Protein AF-A0A1C6SS41-F1 (afdb_monomer_lite)

Radius of gyration: 21.95 Å; chains: 1; bounding box: 56×43×59 Å

Structure (mmCIF, N/CA/C/O backbone):
data_AF-A0A1C6SS41-F1
#
_entry.id   AF-A0A1C6SS41-F1
#
loop_
_atom_site.group_PDB
_atom_site.id
_atom_site.type_symbol
_atom_site.label_atom_id
_atom_site.label_alt_id
_atom_site.label_comp_id
_atom_site.label_asym_id
_atom_site.label_entity_id
_atom_site.label_seq_id
_atom_site.pdbx_PDB_ins_code
_atom_site.Cartn_x
_atom_site.Cartn_y
_atom_site.Cartn_z
_atom_site.occupancy
_atom_site.B_iso_or_equiv
_atom_site.auth_seq_id
_atom_site.auth_comp_id
_atom_site.auth_asym_id
_atom_site.auth_atom_id
_atom_site.pdbx_PDB_model_num
ATOM 1 N N . MET A 1 1 ? -9.148 1.013 27.564 1.00 38.19 1 MET A N 1
ATOM 2 C CA . MET A 1 1 ? -10.259 1.929 27.228 1.00 38.19 1 MET A CA 1
ATOM 3 C C . MET A 1 1 ? -10.227 2.166 25.728 1.00 38.19 1 MET A C 1
ATOM 5 O O . MET A 1 1 ? -9.377 2.914 25.273 1.00 38.19 1 MET A O 1
ATOM 9 N N . THR A 1 2 ? -11.075 1.497 24.953 1.00 53.28 2 THR A N 1
ATOM 10 C CA . THR A 1 2 ? -11.231 1.748 23.512 1.00 53.28 2 THR A CA 1
ATOM 11 C C . THR A 1 2 ? -12.520 2.533 23.312 1.00 53.28 2 THR A C 1
ATOM 13 O O . THR A 1 2 ? -13.600 1.966 23.178 1.00 53.28 2 THR A O 1
ATOM 16 N N . GLY A 1 3 ? -12.417 3.861 23.396 1.00 60.44 3 GLY A N 1
ATOM 17 C CA . GLY A 1 3 ? -13.489 4.736 22.924 1.00 60.44 3 GLY A CA 1
ATOM 18 C C . GLY A 1 3 ? -13.643 4.612 21.402 1.00 60.44 3 GLY A C 1
ATOM 19 O O . GLY A 1 3 ? -12.709 4.153 20.739 1.00 60.44 3 GLY A O 1
ATOM 20 N N . PRO A 1 4 ? -14.802 4.989 20.836 1.00 74.06 4 PRO A N 1
ATOM 21 C CA . PRO A 1 4 ? -14.999 4.969 19.391 1.00 74.06 4 PRO A CA 1
ATOM 22 C C . PRO A 1 4 ? -13.943 5.835 18.693 1.00 74.06 4 PRO A C 1
ATOM 24 O O . PRO A 1 4 ? -13.634 6.939 19.147 1.00 74.06 4 PRO A O 1
ATOM 27 N N . ILE A 1 5 ? -13.382 5.314 17.599 1.00 73.94 5 ILE A N 1
ATOM 28 C CA . ILE A 1 5 ? -12.382 6.017 16.791 1.00 73.94 5 ILE A CA 1
ATOM 29 C C . ILE A 1 5 ? -13.019 7.309 16.256 1.00 73.94 5 ILE A C 1
ATOM 31 O O . ILE A 1 5 ? -14.119 7.255 15.700 1.00 73.94 5 ILE A O 1
ATOM 35 N N . PRO A 1 6 ? -12.361 8.471 16.401 1.00 85.06 6 PRO A N 1
ATOM 36 C CA . PRO A 1 6 ? -12.854 9.713 15.826 1.00 85.06 6 PRO A CA 1
ATOM 37 C C . PRO A 1 6 ? -13.078 9.591 14.306 1.00 85.06 6 PRO A C 1
ATOM 39 O O . PRO A 1 6 ? -12.227 9.040 13.604 1.00 85.06 6 PRO A O 1
ATOM 42 N N . PRO A 1 7 ? -14.171 10.150 13.756 1.00 81.56 7 PRO A N 1
ATOM 43 C CA . PRO A 1 7 ? -14.565 9.926 12.361 1.00 81.56 7 PRO A CA 1
ATOM 44 C C . PRO A 1 7 ? -13.530 10.415 11.339 1.00 81.56 7 PRO A C 1
ATOM 46 O O . PRO A 1 7 ? -13.371 9.809 10.285 1.00 81.56 7 PRO A O 1
ATOM 49 N N . HIS A 1 8 ? -12.776 11.471 11.658 1.00 72.12 8 HIS A N 1
ATOM 50 C CA . HIS A 1 8 ? -11.703 11.967 10.792 1.00 72.12 8 HIS A CA 1
ATOM 51 C C . HIS A 1 8 ? -10.514 10.995 10.705 1.00 72.12 8 HIS A C 1
ATOM 53 O O . HIS A 1 8 ? -9.885 10.898 9.657 1.00 72.12 8 HIS A O 1
ATOM 59 N N . ILE A 1 9 ? -10.229 10.248 11.778 1.00 74.56 9 ILE A N 1
ATOM 60 C CA . ILE A 1 9 ? -9.166 9.232 11.798 1.00 74.56 9 ILE A CA 1
ATOM 61 C C . ILE A 1 9 ? -9.595 8.012 10.982 1.00 74.56 9 ILE A C 1
ATOM 63 O O . ILE A 1 9 ? -8.795 7.472 10.220 1.00 74.56 9 ILE A O 1
ATOM 67 N N . ALA A 1 10 ? -10.863 7.609 11.104 1.00 77.75 10 ALA A N 1
ATOM 68 C CA . ALA A 1 10 ? -11.428 6.531 10.298 1.00 77.75 10 ALA A CA 1
ATOM 69 C C . ALA A 1 10 ? -11.370 6.867 8.798 1.00 77.75 10 ALA A C 1
ATOM 71 O O . ALA A 1 10 ? -10.822 6.090 8.026 1.00 77.75 10 ALA A O 1
ATOM 72 N N . ALA A 1 11 ? -11.816 8.065 8.407 1.00 80.56 11 ALA A N 1
ATOM 73 C CA . ALA A 1 11 ? -11.770 8.512 7.015 1.00 80.56 11 ALA A CA 1
ATOM 74 C C . ALA A 1 11 ? -10.338 8.585 6.453 1.00 80.56 11 ALA A C 1
ATOM 76 O O . ALA A 1 11 ? -10.104 8.175 5.319 1.00 80.56 11 ALA A O 1
ATOM 77 N N . ALA A 1 12 ? -9.372 9.068 7.243 1.00 79.50 12 ALA A N 1
ATOM 78 C CA . ALA A 1 12 ? -7.966 9.078 6.838 1.00 79.50 12 ALA A CA 1
ATOM 79 C C . ALA A 1 12 ? -7.426 7.651 6.641 1.00 79.50 12 ALA A C 1
ATOM 81 O O . ALA A 1 12 ? -6.798 7.357 5.631 1.00 79.50 12 ALA A O 1
ATOM 82 N N . THR A 1 13 ? -7.748 6.738 7.560 1.00 81.44 13 THR A N 1
ATOM 83 C CA . THR A 1 13 ? -7.329 5.331 7.466 1.00 81.44 13 THR A CA 1
ATOM 84 C C . THR A 1 13 ? -7.947 4.632 6.250 1.00 81.44 13 THR A C 1
ATOM 86 O O . THR A 1 13 ? -7.275 3.845 5.584 1.00 81.44 13 THR A O 1
ATOM 89 N N . ASP A 1 14 ? -9.210 4.922 5.932 1.00 87.19 14 ASP A N 1
ATOM 90 C CA . ASP A 1 14 ? -9.882 4.384 4.745 1.00 87.19 14 ASP A CA 1
ATOM 91 C C . ASP A 1 14 ? -9.234 4.88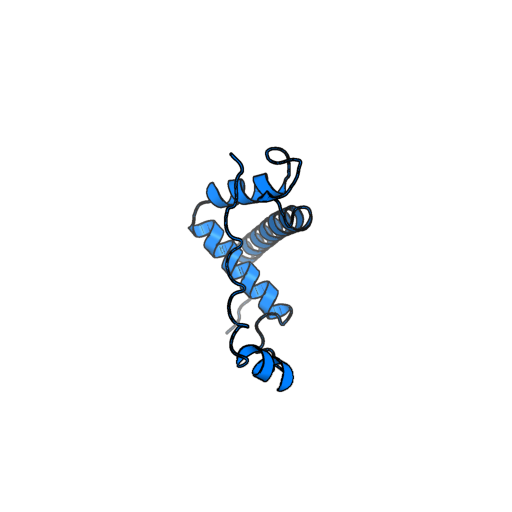6 3.448 1.00 87.19 14 ASP A C 1
ATOM 93 O O . ASP A 1 14 ? -9.039 4.104 2.514 1.00 87.19 14 ASP A O 1
ATOM 97 N N . GLN A 1 15 ? -8.837 6.160 3.405 1.00 87.00 15 GLN A N 1
ATOM 98 C CA . GLN A 1 15 ? -8.099 6.725 2.277 1.00 87.00 15 GLN A CA 1
ATOM 99 C C . GLN A 1 15 ? -6.734 6.044 2.099 1.00 87.00 15 GLN A C 1
ATOM 101 O O . GLN A 1 15 ? -6.370 5.674 0.983 1.00 87.00 15 GLN A O 1
ATOM 106 N N . ASP A 1 16 ? -6.009 5.814 3.195 1.00 87.44 16 ASP A N 1
ATOM 107 C CA . ASP A 1 16 ? -4.712 5.129 3.184 1.00 87.44 16 ASP A CA 1
ATOM 108 C C . ASP A 1 16 ? -4.847 3.680 2.694 1.00 87.44 16 ASP A C 1
ATOM 110 O O . ASP A 1 16 ? -4.040 3.206 1.891 1.00 87.44 16 ASP A O 1
ATOM 114 N N . ARG A 1 17 ? -5.913 2.980 3.110 1.00 87.50 17 ARG A N 1
ATOM 115 C CA . ARG A 1 17 ? -6.240 1.631 2.619 1.00 87.50 17 ARG A CA 1
ATOM 116 C C . ARG A 1 17 ? -6.559 1.627 1.130 1.00 87.50 17 ARG A C 1
ATOM 118 O O . ARG A 1 17 ? -6.143 0.703 0.430 1.00 87.50 17 ARG A O 1
ATOM 125 N N . ALA A 1 18 ? -7.301 2.615 0.637 1.00 87.62 18 ALA A N 1
ATOM 126 C CA . ALA A 1 18 ? -7.627 2.721 -0.781 1.00 87.62 18 ALA A CA 1
ATOM 127 C C . ALA A 1 18 ? -6.368 2.940 -1.637 1.00 87.62 18 ALA A C 1
ATOM 129 O O . ALA A 1 18 ? -6.182 2.243 -2.636 1.00 87.62 18 ALA A O 1
ATOM 130 N N . GLU A 1 19 ? -5.479 3.839 -1.210 1.00 88.31 19 GLU A N 1
ATOM 131 C CA . GLU A 1 19 ? -4.202 4.102 -1.883 1.00 88.31 19 GLU A CA 1
ATOM 132 C C . GLU A 1 19 ? -3.301 2.860 -1.891 1.00 88.31 19 GLU A C 1
ATOM 134 O O . GLU A 1 19 ? -2.811 2.454 -2.948 1.00 88.31 19 GLU A O 1
ATOM 139 N N . LEU A 1 20 ? -3.156 2.185 -0.744 1.00 87.00 20 LEU A N 1
ATOM 140 C CA . LEU A 1 20 ? -2.386 0.945 -0.651 1.00 87.00 20 LEU A CA 1
ATOM 141 C C . LEU A 1 20 ? -2.928 -0.135 -1.599 1.00 87.00 20 LEU A C 1
ATOM 143 O O . LEU A 1 20 ? -2.151 -0.787 -2.297 1.00 87.00 20 LEU A O 1
ATOM 147 N N . ARG A 1 21 ? -4.254 -0.317 -1.668 1.00 86.31 21 ARG A N 1
ATOM 148 C CA . ARG A 1 21 ? -4.876 -1.282 -2.593 1.00 86.31 21 ARG A CA 1
ATOM 149 C C . ARG A 1 21 ? -4.571 -0.957 -4.047 1.00 86.31 21 ARG A C 1
ATOM 151 O O . ARG A 1 21 ? -4.280 -1.871 -4.812 1.00 86.31 21 ARG A O 1
ATOM 158 N N . GLN A 1 22 ? -4.617 0.316 -4.427 1.00 84.88 22 GLN A N 1
ATOM 159 C CA . GLN A 1 22 ? -4.308 0.733 -5.791 1.00 84.88 22 GLN A CA 1
ATOM 160 C C . GLN A 1 22 ? -2.848 0.431 -6.156 1.00 84.88 22 GLN A C 1
ATOM 162 O O . GLN A 1 22 ? -2.588 -0.092 -7.242 1.00 84.88 22 GLN A O 1
ATOM 167 N N . LEU A 1 23 ? -1.905 0.711 -5.251 1.00 84.06 23 LEU A N 1
ATOM 168 C CA . LEU A 1 23 ? -0.488 0.394 -5.447 1.00 84.06 23 LEU A CA 1
ATOM 169 C C . LEU A 1 23 ? -0.258 -1.118 -5.562 1.00 84.06 23 LEU A C 1
ATOM 171 O O . LEU A 1 23 ? 0.429 -1.562 -6.479 1.00 84.06 23 LEU A O 1
ATOM 175 N N . VAL A 1 24 ? -0.873 -1.914 -4.681 1.00 83.50 24 VAL A N 1
ATOM 176 C CA . VAL A 1 24 ? -0.758 -3.381 -4.696 1.00 83.50 24 VAL A CA 1
ATOM 177 C C . VAL A 1 24 ? -1.353 -3.982 -5.965 1.00 83.50 24 VAL A C 1
ATOM 179 O O . VAL A 1 24 ? -0.717 -4.839 -6.572 1.00 83.50 24 VAL A O 1
ATOM 182 N N . GLU A 1 25 ? -2.533 -3.539 -6.402 1.00 80.56 25 GLU A N 1
ATOM 183 C CA . GLU A 1 25 ? -3.150 -4.039 -7.638 1.00 80.56 25 GLU A CA 1
ATOM 184 C C . GLU A 1 25 ? -2.286 -3.688 -8.857 1.00 80.56 25 GLU A C 1
ATOM 186 O O . GLU A 1 25 ? -2.011 -4.539 -9.704 1.00 80.56 25 GLU A O 1
ATOM 191 N N . SER A 1 26 ? -1.756 -2.461 -8.889 1.00 75.38 26 SER A N 1
ATOM 192 C CA . SER A 1 26 ? -0.826 -2.020 -9.934 1.00 75.38 26 SER A CA 1
ATOM 193 C C . SER A 1 26 ? 0.457 -2.862 -9.941 1.00 75.38 26 SER A C 1
ATOM 195 O O . SER A 1 26 ? 0.920 -3.269 -11.003 1.00 75.38 26 SER A O 1
ATOM 197 N N . ALA A 1 27 ? 1.012 -3.195 -8.773 1.00 74.38 27 ALA A N 1
ATOM 198 C CA . ALA A 1 27 ? 2.189 -4.056 -8.660 1.00 74.38 27 ALA A CA 1
ATOM 199 C C . ALA A 1 27 ? 1.891 -5.520 -9.037 1.00 74.38 27 ALA A C 1
ATOM 201 O O . ALA A 1 27 ? 2.706 -6.177 -9.687 1.00 74.38 27 ALA A O 1
ATOM 202 N N . ARG A 1 28 ? 0.711 -6.042 -8.673 1.00 72.19 28 ARG A N 1
ATOM 203 C CA . ARG A 1 28 ? 0.295 -7.427 -8.944 1.00 72.19 28 ARG A CA 1
ATOM 204 C C . ARG A 1 28 ? 0.225 -7.724 -10.436 1.00 72.19 28 ARG A C 1
ATOM 206 O O . ARG A 1 28 ? 0.613 -8.812 -10.851 1.00 72.19 28 ARG A O 1
ATOM 213 N N . HIS A 1 29 ? -0.228 -6.771 -11.242 1.00 66.31 29 HIS A N 1
ATOM 214 C CA . HIS A 1 29 ? -0.260 -6.925 -12.695 1.00 66.31 29 HIS A CA 1
ATOM 215 C C . HIS A 1 29 ? 1.131 -6.899 -13.351 1.00 66.31 29 HIS A C 1
ATOM 217 O O .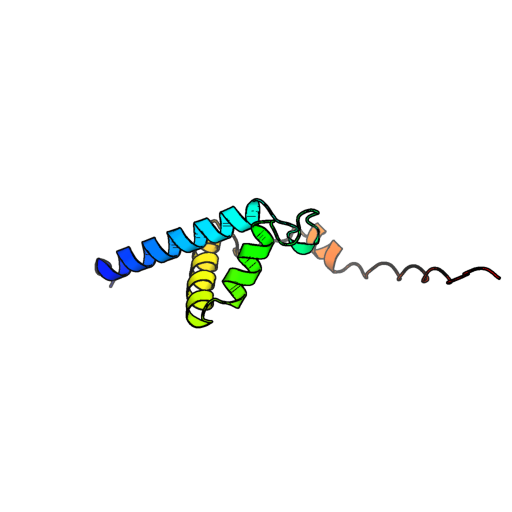 HIS A 1 29 ? 1.246 -7.216 -14.535 1.00 66.31 29 HIS A O 1
ATOM 223 N N . HIS A 1 30 ? 2.189 -6.565 -12.602 1.00 63.56 30 HIS A N 1
ATOM 224 C CA . HIS A 1 30 ? 3.519 -6.283 -13.142 1.00 63.56 30 HIS A CA 1
ATOM 225 C C . HIS A 1 30 ? 4.651 -6.757 -12.219 1.00 63.56 30 HIS A C 1
ATOM 227 O O . HIS A 1 30 ? 5.629 -6.039 -12.015 1.00 63.56 30 HIS A O 1
ATOM 233 N N . THR A 1 31 ? 4.531 -7.978 -11.682 1.00 54.53 31 THR A N 1
ATOM 234 C CA . THR A 1 31 ? 5.443 -8.569 -10.677 1.00 54.53 31 THR A CA 1
ATOM 235 C C . THR A 1 31 ? 6.919 -8.595 -11.106 1.00 54.53 31 THR A C 1
ATOM 237 O O . THR A 1 31 ? 7.794 -8.685 -10.255 1.00 54.53 31 THR A O 1
ATOM 240 N N . ASP A 1 32 ? 7.194 -8.432 -12.404 1.00 57.12 32 ASP A N 1
ATOM 241 C CA . ASP A 1 32 ? 8.530 -8.317 -12.990 1.00 57.12 32 ASP A CA 1
ATOM 242 C C . ASP A 1 32 ? 8.689 -7.006 -13.787 1.00 57.12 32 ASP A C 1
ATOM 244 O O . ASP A 1 32 ? 9.060 -6.996 -14.957 1.00 57.12 32 ASP A O 1
ATOM 248 N N . ALA A 1 33 ? 8.385 -5.855 -13.178 1.00 52.91 33 ALA A N 1
ATOM 249 C CA . ALA A 1 33 ? 8.462 -4.544 -13.840 1.00 52.91 33 ALA A CA 1
ATOM 250 C C . ALA A 1 33 ? 9.822 -4.264 -14.518 1.00 52.91 33 ALA A C 1
ATOM 252 O O . ALA A 1 33 ? 9.858 -3.629 -15.571 1.00 52.91 33 ALA A O 1
ATOM 253 N N . MET A 1 34 ? 10.917 -4.790 -13.955 1.00 51.47 34 MET A N 1
ATOM 254 C CA . MET A 1 34 ? 12.278 -4.679 -14.500 1.00 51.47 34 MET A CA 1
ATOM 255 C C . MET A 1 34 ? 12.575 -5.663 -15.643 1.00 51.47 34 MET A C 1
ATOM 257 O O . MET A 1 34 ? 13.459 -5.392 -16.453 1.00 51.47 34 MET A O 1
ATOM 261 N N . ALA A 1 35 ? 11.856 -6.788 -15.725 1.00 56.16 35 ALA A N 1
ATOM 262 C CA . ALA A 1 35 ? 11.961 -7.765 -16.815 1.00 56.16 35 ALA A CA 1
ATOM 263 C C . ALA A 1 35 ? 10.803 -7.653 -17.827 1.00 56.16 35 ALA A C 1
ATOM 265 O O . ALA A 1 35 ? 10.735 -8.412 -18.794 1.00 56.16 35 ALA A O 1
ATOM 266 N N . CYS A 1 36 ? 9.893 -6.697 -17.623 1.00 60.28 36 CYS A N 1
ATOM 267 C CA . CYS A 1 36 ? 8.771 -6.441 -18.506 1.00 60.28 36 CYS A CA 1
ATOM 268 C C . CYS A 1 36 ? 9.272 -5.879 -19.841 1.00 60.28 36 CYS A C 1
ATOM 270 O O . CYS A 1 36 ? 9.930 -4.840 -19.889 1.00 60.28 36 CYS A O 1
ATOM 272 N N . GLU A 1 37 ? 8.887 -6.526 -20.941 1.00 61.41 37 GLU A N 1
ATOM 273 C CA . GLU A 1 37 ? 9.215 -6.103 -22.311 1.00 61.41 37 GLU A CA 1
ATOM 274 C C . GLU A 1 37 ? 8.673 -4.702 -22.675 1.00 61.41 37 GLU A C 1
ATOM 276 O O . GLU A 1 37 ? 9.111 -4.098 -23.650 1.00 61.41 37 GLU A O 1
ATOM 281 N N . HIS A 1 38 ? 7.769 -4.156 -21.851 1.00 60.81 38 HIS A N 1
ATOM 282 C CA . HIS A 1 38 ? 7.175 -2.820 -21.970 1.00 60.81 38 HIS A CA 1
ATOM 283 C C . HIS A 1 38 ? 7.770 -1.806 -20.967 1.00 60.81 38 HIS A C 1
ATOM 285 O O . HIS A 1 38 ? 7.071 -0.900 -20.494 1.00 60.81 38 HIS A O 1
ATOM 291 N N . ALA A 1 39 ? 9.043 -1.957 -20.584 1.00 54.22 39 ALA A N 1
ATOM 292 C CA . ALA A 1 39 ? 9.735 -1.027 -19.687 1.00 54.22 39 ALA A CA 1
ATOM 293 C C . ALA A 1 39 ? 9.553 0.442 -20.143 1.00 54.22 39 ALA A C 1
ATOM 295 O O . ALA A 1 39 ? 9.806 0.784 -21.297 1.00 54.22 39 ALA A O 1
ATOM 296 N N . GLY A 1 40 ? 9.058 1.304 -19.245 1.00 56.84 40 GLY A N 1
ATOM 297 C CA . GLY A 1 40 ? 8.720 2.713 -19.523 1.00 56.84 40 GLY A CA 1
ATOM 298 C C . GLY A 1 40 ? 7.235 3.002 -19.803 1.00 56.84 40 GLY A C 1
ATOM 299 O O . GLY A 1 40 ? 6.824 4.155 -19.731 1.00 56.84 40 GLY A O 1
ATOM 300 N N . THR A 1 41 ? 6.416 1.978 -20.066 1.00 61.41 41 THR A N 1
ATOM 301 C CA . THR A 1 41 ? 4.938 2.087 -20.186 1.00 61.41 41 THR A CA 1
ATOM 302 C C . THR A 1 41 ? 4.179 1.102 -19.291 1.00 61.41 41 THR A C 1
ATOM 304 O O . THR A 1 41 ? 2.990 1.277 -19.037 1.00 61.41 41 THR A O 1
ATOM 307 N N . CYS A 1 42 ? 4.871 0.082 -18.784 1.00 63.31 42 CYS A N 1
ATOM 308 C CA . CYS A 1 42 ? 4.400 -0.848 -17.763 1.00 63.31 42 CYS A CA 1
ATOM 309 C C . CYS A 1 42 ? 4.022 -0.121 -16.460 1.00 63.31 42 CYS A C 1
ATOM 311 O O . CYS A 1 42 ? 4.843 0.610 -15.898 1.00 63.31 42 CYS A O 1
ATOM 313 N N . ALA A 1 43 ? 2.823 -0.389 -15.924 1.00 60.25 43 ALA A N 1
ATOM 314 C CA . ALA A 1 43 ? 2.362 0.256 -14.694 1.00 60.25 43 ALA A CA 1
ATOM 315 C C . ALA A 1 43 ? 3.202 -0.137 -13.462 1.00 60.25 43 ALA A C 1
ATOM 317 O O . ALA A 1 43 ? 3.252 0.614 -12.496 1.00 60.25 43 ALA A O 1
ATOM 318 N N . GLY A 1 44 ? 3.942 -1.251 -13.503 1.00 62.00 44 GLY A N 1
ATOM 319 C CA . GLY A 1 44 ? 4.903 -1.613 -12.455 1.00 62.00 44 GLY A CA 1
ATOM 320 C C . GLY A 1 44 ? 6.098 -0.656 -12.360 1.00 62.00 44 GLY A C 1
ATOM 321 O O . GLY A 1 44 ? 6.518 -0.313 -11.257 1.00 62.00 44 GLY A O 1
ATOM 322 N N . GLY A 1 45 ? 6.602 -0.153 -13.495 1.00 62.44 45 GLY A N 1
ATOM 323 C CA . GLY A 1 45 ? 7.609 0.917 -13.501 1.00 62.44 45 GLY A CA 1
ATOM 324 C C . GLY A 1 45 ? 7.039 2.226 -12.947 1.00 62.44 45 GLY A C 1
ATOM 325 O O . GLY A 1 45 ? 7.719 2.946 -12.225 1.00 62.44 45 GLY A O 1
ATOM 326 N N . THR A 1 46 ? 5.754 2.486 -13.201 1.00 70.00 46 THR A N 1
ATOM 327 C CA . THR A 1 46 ? 5.021 3.615 -12.615 1.00 70.00 46 THR A CA 1
ATOM 328 C C . THR A 1 46 ? 4.864 3.484 -11.100 1.00 70.00 46 THR A C 1
ATOM 330 O O . THR A 1 46 ? 4.951 4.493 -10.415 1.00 70.00 46 THR A O 1
ATOM 333 N N . VAL A 1 47 ? 4.689 2.273 -10.555 1.00 75.06 47 VAL A N 1
ATOM 334 C CA . VAL A 1 47 ? 4.629 2.054 -9.096 1.00 75.06 47 VAL A CA 1
ATOM 335 C C . VAL A 1 47 ? 5.979 2.326 -8.435 1.00 75.06 47 VAL A C 1
ATOM 337 O O . VAL A 1 47 ? 6.011 3.009 -7.417 1.00 75.06 47 VAL A O 1
ATOM 340 N N . ALA A 1 48 ? 7.086 1.836 -9.004 1.00 74.88 48 ALA A N 1
ATOM 341 C CA . ALA A 1 48 ? 8.421 2.094 -8.456 1.00 74.88 48 ALA A CA 1
ATOM 342 C C . ALA A 1 48 ? 8.742 3.598 -8.440 1.00 74.88 48 ALA A C 1
ATOM 344 O O . ALA A 1 48 ? 9.107 4.131 -7.398 1.00 74.88 48 ALA A O 1
ATOM 345 N N . LEU A 1 49 ? 8.493 4.293 -9.555 1.00 76.56 49 LEU A N 1
ATOM 346 C CA . LEU A 1 49 ? 8.661 5.746 -9.648 1.00 76.56 49 LEU A CA 1
ATOM 347 C C . LEU A 1 49 ? 7.721 6.501 -8.696 1.00 76.56 49 LEU A C 1
ATOM 349 O O . LEU A 1 49 ? 8.142 7.440 -8.033 1.00 76.56 49 LEU A O 1
ATOM 353 N N . ALA A 1 50 ? 6.462 6.069 -8.571 1.00 78.44 50 ALA A N 1
ATOM 354 C CA . ALA A 1 50 ? 5.513 6.685 -7.646 1.00 78.44 50 ALA A CA 1
ATOM 355 C C . ALA A 1 50 ? 5.943 6.530 -6.180 1.00 78.44 50 ALA A C 1
ATOM 357 O O . ALA A 1 50 ? 5.711 7.435 -5.385 1.00 78.44 50 ALA A O 1
ATOM 358 N N . LEU A 1 51 ? 6.563 5.402 -5.818 1.00 82.19 51 LEU A N 1
ATOM 359 C CA . LEU A 1 51 ? 7.133 5.198 -4.487 1.00 82.19 51 LEU A CA 1
ATOM 360 C C . LEU A 1 51 ? 8.412 6.021 -4.275 1.00 82.19 51 LEU A C 1
ATOM 362 O O . LEU A 1 51 ? 8.616 6.514 -3.170 1.00 82.19 51 LEU A O 1
ATOM 366 N N . GLU A 1 52 ? 9.247 6.193 -5.304 1.00 83.88 52 GLU A N 1
ATOM 367 C CA . GLU A 1 52 ? 10.443 7.049 -5.253 1.00 83.88 52 GLU A CA 1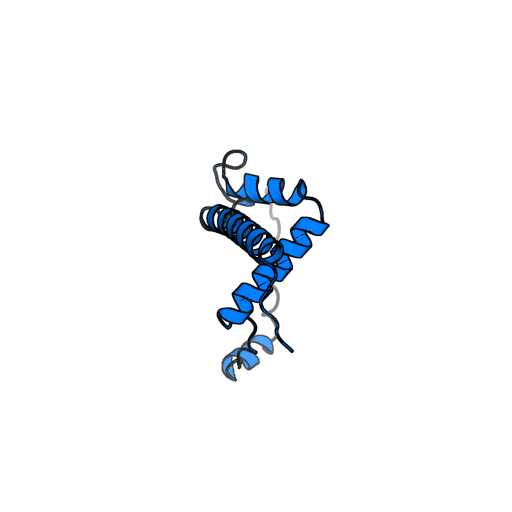
ATOM 368 C C . GLU A 1 52 ? 10.093 8.538 -5.093 1.00 83.88 52 GLU A C 1
ATOM 370 O O . GLU A 1 52 ? 10.748 9.241 -4.323 1.00 83.88 52 GLU A O 1
ATOM 375 N N . ASP A 1 53 ? 9.036 9.007 -5.761 1.00 88.06 53 ASP A N 1
ATOM 376 C CA . ASP A 1 53 ? 8.554 10.393 -5.675 1.00 88.06 53 ASP A CA 1
ATOM 377 C C . ASP A 1 53 ? 7.736 10.674 -4.398 1.00 88.06 53 ASP A C 1
ATOM 379 O O . ASP A 1 53 ? 7.440 11.829 -4.068 1.00 88.06 53 ASP A O 1
ATOM 383 N N . MET A 1 54 ? 7.347 9.633 -3.658 1.00 89.81 54 MET A N 1
ATOM 384 C CA . MET A 1 54 ? 6.520 9.759 -2.463 1.00 89.81 54 MET A CA 1
ATOM 385 C C . MET A 1 54 ? 7.345 10.226 -1.249 1.00 89.81 54 MET A C 1
ATOM 387 O O . MET A 1 54 ? 8.419 9.687 -0.975 1.00 89.81 54 MET A O 1
ATOM 391 N N . PRO A 1 55 ? 6.838 11.172 -0.429 1.00 93.12 55 PRO A N 1
ATOM 392 C CA . PRO A 1 55 ? 7.493 11.535 0.824 1.00 93.12 55 PRO A CA 1
ATOM 393 C C . PRO A 1 55 ? 7.656 10.320 1.743 1.00 93.12 55 PRO A C 1
ATOM 395 O O . PRO A 1 55 ? 6.699 9.575 1.962 1.00 93.12 55 PRO A O 1
ATOM 398 N N . TRP A 1 56 ? 8.835 10.163 2.353 1.00 89.25 56 TRP A N 1
ATOM 399 C CA . TRP A 1 56 ? 9.151 9.028 3.234 1.00 89.25 56 TRP A CA 1
ATOM 400 C C . TRP A 1 56 ? 8.080 8.769 4.305 1.00 89.25 56 TRP A C 1
ATOM 402 O O . TRP A 1 56 ? 7.702 7.627 4.544 1.00 89.25 56 TRP A O 1
ATOM 412 N N . GLN A 1 57 ? 7.537 9.824 4.918 1.00 93.50 57 GLN A N 1
ATOM 413 C CA . GLN A 1 57 ? 6.512 9.700 5.957 1.00 93.50 57 GLN A CA 1
ATOM 414 C C . GLN A 1 57 ? 5.253 8.997 5.436 1.00 93.50 57 GLN A C 1
ATOM 416 O O . GLN A 1 57 ? 4.593 8.270 6.174 1.00 93.50 57 GLN A O 1
ATOM 421 N N . ARG A 1 58 ? 4.911 9.203 4.160 1.00 91.56 58 ARG A N 1
ATOM 422 C CA . ARG A 1 58 ? 3.766 8.548 3.531 1.00 91.56 58 ARG A CA 1
ATOM 423 C C . ARG A 1 58 ? 4.067 7.082 3.231 1.00 91.56 58 ARG A C 1
ATOM 425 O O . ARG A 1 58 ? 3.228 6.236 3.528 1.00 91.56 58 ARG A O 1
ATOM 432 N N . VAL A 1 59 ? 5.274 6.784 2.746 1.00 88.38 59 VAL A N 1
ATOM 433 C CA . VAL A 1 59 ? 5.751 5.405 2.553 1.00 88.38 59 VAL A CA 1
ATOM 434 C C . VAL A 1 59 ? 5.692 4.628 3.870 1.00 88.38 59 VAL A C 1
ATOM 436 O O . VAL A 1 59 ? 5.182 3.513 3.905 1.00 88.38 59 VAL A O 1
ATOM 439 N N . GLU A 1 60 ? 6.140 5.235 4.970 1.00 91.12 60 GLU A N 1
ATOM 440 C CA . GLU A 1 60 ? 6.119 4.629 6.303 1.00 91.12 60 GLU A CA 1
ATOM 441 C C . GLU A 1 60 ? 4.691 4.314 6.781 1.00 91.12 60 GLU A C 1
ATOM 443 O O . GLU A 1 60 ? 4.434 3.227 7.302 1.00 91.12 60 GLU A O 1
ATOM 448 N N . VAL A 1 61 ? 3.733 5.220 6.554 1.00 91.12 61 VAL A N 1
ATOM 449 C CA . VAL A 1 61 ? 2.310 4.978 6.859 1.00 91.12 61 VAL A CA 1
ATOM 450 C C . VAL A 1 61 ? 1.763 3.799 6.052 1.00 91.12 61 VAL A C 1
ATOM 452 O O . VAL A 1 61 ? 1.165 2.889 6.630 1.00 91.12 61 VAL A O 1
ATOM 455 N N . LEU A 1 62 ? 1.994 3.779 4.737 1.00 90.94 62 LEU A N 1
ATOM 456 C CA . LEU A 1 62 ? 1.500 2.711 3.864 1.00 90.94 62 LEU A CA 1
ATOM 457 C C . LEU A 1 62 ? 2.154 1.359 4.182 1.00 90.94 62 LEU A C 1
ATOM 459 O O . LEU A 1 62 ? 1.469 0.337 4.172 1.00 90.94 62 LEU A O 1
ATOM 463 N N . LEU A 1 63 ? 3.445 1.342 4.527 1.00 88.69 63 LEU A N 1
ATOM 464 C CA . LEU A 1 63 ? 4.162 0.136 4.942 1.00 88.69 63 LEU A CA 1
ATOM 465 C C . LEU A 1 63 ? 3.602 -0.430 6.251 1.00 88.69 63 LEU A C 1
ATOM 467 O O . LEU A 1 63 ? 3.315 -1.623 6.332 1.00 88.69 63 LEU A O 1
ATOM 471 N N . ASN A 1 64 ? 3.403 0.416 7.263 1.00 88.25 64 ASN A N 1
ATOM 472 C CA . ASN A 1 64 ? 2.823 -0.007 8.538 1.00 88.25 64 ASN A CA 1
ATOM 473 C C . ASN A 1 64 ? 1.400 -0.549 8.358 1.00 88.25 64 ASN A C 1
ATOM 475 O O . ASN A 1 64 ? 1.035 -1.559 8.962 1.00 88.25 64 ASN A O 1
ATOM 479 N N . LEU A 1 65 ? 0.610 0.085 7.489 1.00 90.25 65 LEU A N 1
ATOM 480 C CA . LEU A 1 65 ? -0.720 -0.393 7.139 1.00 90.25 65 LEU A CA 1
ATOM 481 C C . LEU A 1 65 ? -0.662 -1.747 6.418 1.00 90.25 65 LEU A C 1
ATOM 483 O O . LEU A 1 65 ? -1.413 -2.650 6.775 1.00 90.25 65 LEU A O 1
ATOM 487 N N . ALA A 1 66 ? 0.255 -1.925 5.466 1.00 87.69 66 ALA A N 1
ATOM 488 C CA . ALA A 1 66 ? 0.452 -3.197 4.775 1.00 87.69 66 ALA A CA 1
ATOM 489 C C . ALA A 1 66 ? 0.844 -4.323 5.742 1.00 87.69 66 ALA A C 1
ATOM 491 O O . ALA A 1 66 ? 0.277 -5.411 5.674 1.00 87.69 66 ALA A O 1
ATOM 492 N N . ILE A 1 67 ? 1.755 -4.056 6.683 1.00 84.88 67 ILE A N 1
ATOM 493 C CA . ILE A 1 67 ? 2.141 -5.008 7.735 1.00 84.88 67 ILE A CA 1
ATOM 494 C C . ILE A 1 67 ? 0.931 -5.370 8.605 1.00 84.88 67 ILE A C 1
ATOM 496 O O . ILE A 1 67 ? 0.716 -6.547 8.888 1.00 84.88 67 ILE A O 1
ATOM 500 N N . ALA A 1 68 ? 0.119 -4.387 9.005 1.00 84.12 68 ALA A N 1
ATOM 501 C CA . ALA A 1 68 ? -1.083 -4.632 9.800 1.00 84.12 68 ALA A CA 1
ATOM 502 C C . ALA A 1 68 ? -2.112 -5.494 9.045 1.00 84.12 68 ALA A C 1
ATOM 504 O O . ALA A 1 68 ? -2.678 -6.421 9.622 1.00 84.12 68 ALA A O 1
ATOM 505 N N . GLU A 1 69 ? -2.329 -5.232 7.754 1.00 84.62 69 GLU A N 1
ATOM 506 C CA . GLU A 1 69 ? -3.226 -6.025 6.900 1.00 84.62 69 GLU A CA 1
ATOM 507 C C . GLU A 1 69 ? -2.706 -7.459 6.716 1.00 84.62 69 GLU A C 1
ATOM 509 O O . GLU A 1 69 ? -3.466 -8.418 6.846 1.00 84.62 69 GLU A O 1
ATOM 514 N N . LEU A 1 70 ? -1.400 -7.627 6.487 1.00 83.06 70 LEU A N 1
ATOM 515 C CA . LEU A 1 70 ? -0.755 -8.939 6.407 1.00 83.06 70 LEU A CA 1
ATOM 516 C C . LEU A 1 70 ? -0.899 -9.717 7.720 1.00 83.06 70 LEU A C 1
ATOM 518 O O . LEU A 1 70 ? -1.283 -10.887 7.694 1.00 83.06 70 LEU A O 1
ATOM 522 N N . ALA A 1 71 ? -0.689 -9.060 8.862 1.00 80.62 71 ALA A N 1
ATOM 523 C CA . ALA A 1 71 ? -0.853 -9.671 10.176 1.00 80.62 71 ALA A CA 1
ATOM 524 C C . ALA A 1 71 ? -2.295 -10.151 10.420 1.00 80.62 71 ALA A C 1
ATOM 526 O O . ALA A 1 71 ? -2.493 -11.254 10.929 1.00 80.62 71 ALA A O 1
ATOM 527 N N . VAL A 1 72 ? -3.308 -9.374 10.010 1.00 82.75 72 VAL A N 1
ATOM 528 C CA . VAL A 1 72 ? -4.727 -9.783 10.073 1.00 82.75 72 VAL A CA 1
ATOM 529 C C . VAL A 1 72 ? -5.000 -11.009 9.198 1.00 82.75 72 VAL A C 1
ATOM 531 O O . VAL A 1 72 ? -5.777 -11.881 9.582 1.00 82.75 72 VAL A O 1
ATOM 534 N N . LEU A 1 73 ? -4.334 -11.106 8.047 1.00 80.00 73 LEU A N 1
ATOM 535 C CA . LEU A 1 73 ? -4.398 -12.267 7.156 1.00 80.00 73 LEU A CA 1
ATOM 536 C C . LEU A 1 73 ? -3.562 -13.464 7.651 1.00 80.00 73 LEU A C 1
ATOM 538 O O . LEU A 1 73 ? -3.527 -14.498 6.986 1.00 80.00 73 LEU A O 1
ATOM 542 N N . GLY A 1 74 ? -2.891 -13.348 8.802 1.00 73.81 74 GLY A N 1
ATOM 543 C CA . GLY A 1 74 ? -2.042 -14.393 9.376 1.00 73.81 74 GLY A CA 1
ATOM 544 C C . GLY A 1 74 ? -0.639 -14.476 8.767 1.00 73.81 74 GLY A C 1
ATOM 545 O O . GLY A 1 74 ? 0.149 -15.332 9.172 1.00 73.81 74 GLY A O 1
ATOM 546 N N . TYR A 1 75 ? -0.289 -13.582 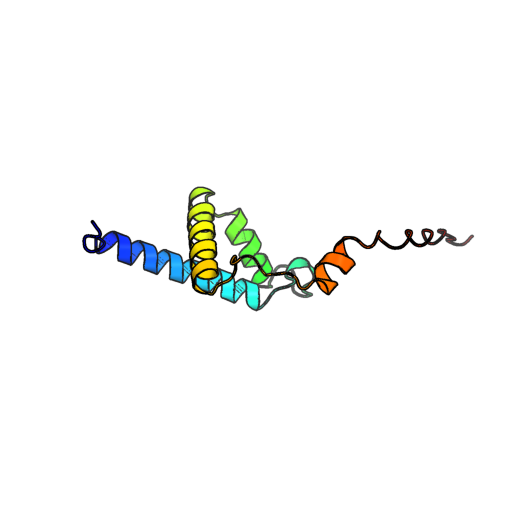7.839 1.00 63.38 75 TYR A N 1
ATOM 547 C CA . TYR A 1 75 ? 1.078 -13.432 7.347 1.00 63.38 75 TYR A CA 1
ATOM 548 C C . TYR A 1 75 ? 1.924 -12.749 8.429 1.00 63.38 75 TYR A C 1
ATOM 550 O O . TYR A 1 75 ? 1.640 -11.626 8.837 1.00 63.38 75 TYR A O 1
ATOM 558 N N . GLY A 1 76 ? 2.959 -13.437 8.915 1.00 59.09 76 GLY A N 1
ATOM 559 C CA . GLY A 1 76 ? 3.792 -12.978 10.036 1.00 59.09 76 GLY A CA 1
ATOM 560 C C . GLY A 1 76 ? 3.546 -13.723 11.351 1.00 59.09 76 GLY A C 1
ATOM 561 O O . GLY A 1 76 ? 4.281 -13.506 12.314 1.00 59.09 76 GLY A O 1
ATOM 562 N N . LEU A 1 77 ? 2.585 -14.656 11.393 1.00 58.25 77 LEU A N 1
ATOM 563 C CA . LEU A 1 77 ? 2.639 -15.728 12.386 1.00 58.25 77 LEU A CA 1
ATOM 564 C C . LEU A 1 77 ? 3.941 -16.514 12.165 1.00 58.25 77 LEU A C 1
ATOM 566 O O . LEU A 1 77 ? 4.306 -16.731 11.005 1.00 58.25 77 LEU A O 1
ATOM 570 N N . PRO A 1 78 ? 4.656 -16.940 13.225 1.00 55.97 78 PRO A N 1
ATOM 571 C CA . PRO A 1 78 ? 5.786 -17.838 13.056 1.00 55.97 78 PRO A CA 1
ATOM 572 C C . PRO A 1 78 ? 5.290 -19.067 12.295 1.00 55.97 78 PRO A C 1
ATOM 574 O O . PRO A 1 78 ? 4.512 -19.867 12.814 1.00 55.97 78 PRO A O 1
ATOM 577 N N . LEU A 1 79 ? 5.704 -19.184 11.032 1.00 57.47 79 LEU A N 1
ATOM 578 C CA . LEU A 1 79 ? 5.539 -20.412 10.280 1.00 57.47 79 LEU A CA 1
ATOM 579 C C . LEU A 1 79 ? 6.336 -21.447 11.060 1.00 57.47 79 LEU A C 1
ATOM 581 O O . LEU A 1 79 ? 7.560 -21.347 11.151 1.00 57.47 79 LEU A O 1
ATOM 585 N N . HIS A 1 80 ? 5.647 -22.410 11.668 1.00 55.84 80 HIS A N 1
ATOM 586 C CA . HIS A 1 80 ? 6.308 -23.625 12.109 1.00 55.84 80 HIS A CA 1
ATOM 587 C C . HIS A 1 80 ? 6.862 -24.276 10.845 1.00 55.84 80 HIS A C 1
ATOM 589 O O . HIS A 1 80 ? 6.141 -24.946 10.105 1.00 55.84 80 HIS A O 1
ATOM 595 N N . LEU A 1 81 ? 8.131 -23.992 10.550 1.00 62.25 81 LEU A N 1
ATOM 596 C CA . LEU A 1 81 ? 8.864 -24.720 9.538 1.00 62.25 81 LEU A CA 1
ATOM 597 C C . LEU A 1 81 ? 8.810 -26.186 9.955 1.00 62.25 81 LEU A C 1
ATOM 599 O O . LEU A 1 81 ? 9.084 -26.528 11.104 1.00 62.25 81 LEU A O 1
ATOM 603 N N . THR A 1 82 ? 8.393 -27.048 9.035 1.00 68.94 82 THR A N 1
ATOM 604 C CA . THR A 1 82 ? 8.489 -28.491 9.256 1.00 68.94 82 THR A CA 1
ATOM 605 C C . THR A 1 82 ? 9.954 -28.864 9.464 1.00 68.94 82 THR A C 1
ATOM 607 O O . THR A 1 82 ? 10.816 -28.232 8.853 1.00 68.94 82 THR A O 1
ATOM 610 N N . ASP A 1 83 ? 10.239 -29.932 10.207 1.00 72.25 83 ASP A N 1
ATOM 611 C CA . ASP A 1 83 ? 11.613 -30.415 10.421 1.00 72.25 83 ASP A CA 1
ATOM 612 C C . ASP A 1 83 ? 12.392 -30.588 9.101 1.00 72.25 83 ASP A C 1
ATOM 614 O O . ASP A 1 83 ? 13.572 -30.257 9.019 1.00 72.25 83 ASP A O 1
ATOM 618 N N . ALA A 1 84 ? 11.712 -31.005 8.026 1.00 71.50 84 ALA A N 1
ATOM 619 C CA . ALA A 1 84 ? 12.291 -31.121 6.686 1.00 71.50 84 ALA A CA 1
ATOM 620 C C . ALA A 1 84 ? 12.716 -29.771 6.069 1.00 71.50 84 ALA A C 1
ATOM 622 O O . ALA A 1 84 ? 13.719 -29.699 5.366 1.00 71.50 84 ALA A O 1
ATOM 623 N N . ALA A 1 85 ? 11.970 -28.696 6.337 1.00 65.81 85 ALA A N 1
ATOM 624 C CA . ALA A 1 85 ? 12.286 -27.350 5.860 1.00 65.81 85 ALA A CA 1
ATOM 625 C C . ALA A 1 85 ? 13.443 -26.727 6.658 1.00 65.81 85 ALA A C 1
ATOM 627 O O . ALA A 1 85 ? 14.273 -26.037 6.075 1.00 65.81 85 ALA A O 1
ATOM 628 N N . CYS A 1 86 ? 13.535 -27.013 7.961 1.00 74.31 86 CYS A N 1
ATOM 629 C CA . CYS A 1 86 ? 14.703 -26.655 8.768 1.00 74.31 86 CYS A CA 1
ATOM 630 C C . CYS A 1 86 ? 15.962 -27.383 8.272 1.00 74.31 86 CYS A C 1
ATOM 632 O O . CYS A 1 86 ? 16.978 -26.737 8.034 1.00 74.31 86 CYS A O 1
ATOM 634 N N . ALA A 1 87 ? 15.872 -28.694 8.018 1.00 79.12 87 ALA A N 1
ATOM 635 C CA . ALA A 1 87 ? 16.994 -29.488 7.513 1.00 79.12 87 ALA A CA 1
ATOM 636 C C . ALA A 1 87 ? 17.523 -28.977 6.157 1.00 79.12 87 ALA A C 1
ATOM 638 O O . ALA A 1 87 ? 18.730 -28.917 5.950 1.00 79.12 87 ALA A O 1
ATOM 639 N N . ALA A 1 88 ? 16.636 -28.535 5.259 1.00 74.69 88 ALA A N 1
ATOM 640 C CA . ALA A 1 88 ? 17.018 -27.975 3.960 1.00 74.69 88 ALA A CA 1
ATOM 641 C C . ALA A 1 88 ? 17.755 -26.621 4.051 1.00 74.69 88 ALA A C 1
ATOM 643 O O . ALA A 1 88 ? 18.502 -26.271 3.142 1.00 74.69 88 ALA A O 1
ATOM 644 N N . LEU A 1 89 ? 17.549 -25.847 5.124 1.00 72.56 89 LEU A N 1
ATOM 645 C CA . LEU A 1 89 ? 18.277 -24.593 5.371 1.00 72.56 89 LEU A CA 1
ATOM 646 C C . LEU A 1 89 ? 19.651 -24.831 6.013 1.00 72.56 89 LEU A C 1
ATOM 648 O O . LEU A 1 89 ? 20.543 -23.994 5.882 1.00 72.56 89 LEU A O 1
ATOM 652 N N . GLU A 1 90 ? 19.810 -25.952 6.715 1.00 78.81 90 GLU A N 1
ATOM 653 C CA . GLU A 1 90 ? 21.074 -26.383 7.317 1.00 78.81 90 GLU A CA 1
ATOM 654 C C . GLU A 1 90 ? 21.983 -27.116 6.320 1.00 78.81 90 GLU A C 1
ATOM 656 O O . GLU A 1 90 ? 23.187 -27.238 6.563 1.00 78.81 90 GLU A O 1
ATOM 661 N N . GLU A 1 91 ? 21.442 -27.581 5.187 1.00 74.62 91 GLU A N 1
ATOM 662 C CA . GLU A 1 91 ? 22.248 -28.170 4.124 1.00 74.62 91 GLU A CA 1
ATOM 663 C C . GLU A 1 91 ? 23.222 -27.123 3.552 1.00 74.62 91 GLU A C 1
ATOM 665 O O . GLU A 1 91 ? 22.804 -26.075 3.046 1.00 74.62 91 GLU A O 1
ATOM 670 N N . PRO A 1 92 ? 24.543 -27.376 3.611 1.00 64.62 92 PRO A N 1
ATOM 671 C CA . PRO A 1 92 ? 25.516 -26.466 3.036 1.00 64.62 92 PRO A CA 1
ATOM 672 C C . PRO A 1 92 ? 25.262 -26.350 1.534 1.00 64.62 92 PRO A C 1
ATOM 674 O O . PRO A 1 92 ? 25.109 -27.361 0.843 1.00 64.62 92 PRO A O 1
ATOM 677 N N . ALA A 1 93 ? 25.241 -25.111 1.033 1.00 60.12 93 ALA A N 1
ATOM 678 C CA . ALA A 1 93 ? 25.043 -24.834 -0.383 1.00 60.12 93 ALA A CA 1
ATOM 679 C C . ALA A 1 93 ? 25.956 -25.738 -1.234 1.00 60.12 93 ALA A C 1
ATOM 681 O O . ALA A 1 93 ? 27.142 -25.882 -0.902 1.00 60.12 93 ALA A O 1
ATOM 682 N N . PRO A 1 94 ? 25.437 -26.351 -2.316 1.00 65.00 94 PRO A N 1
ATOM 683 C CA . PRO A 1 94 ? 26.249 -27.204 -3.165 1.00 65.00 94 PRO A CA 1
ATOM 684 C C . PRO A 1 94 ? 27.482 -26.420 -3.629 1.00 65.00 94 PRO A C 1
ATOM 686 O O . PRO A 1 94 ? 27.374 -25.218 -3.902 1.00 65.00 94 PRO A O 1
ATOM 689 N N . PRO A 1 95 ? 28.661 -27.065 -3.698 1.00 71.94 95 PRO A N 1
ATOM 690 C CA . PRO A 1 95 ? 29.888 -26.383 -4.073 1.00 71.94 95 PRO A CA 1
ATOM 691 C C . PRO A 1 95 ? 29.665 -25.670 -5.403 1.00 71.94 95 PRO A C 1
ATOM 693 O O . PRO A 1 95 ? 29.182 -26.277 -6.362 1.00 71.94 95 PRO A O 1
ATOM 696 N N . ALA A 1 96 ? 29.980 -24.371 -5.429 1.00 65.88 96 ALA A N 1
ATO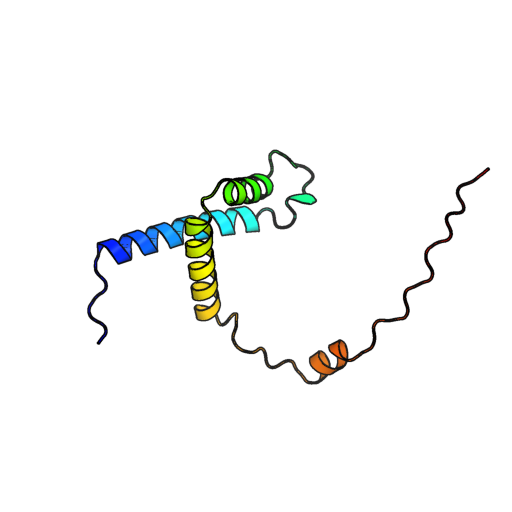M 697 C CA . ALA A 1 96 ? 29.793 -23.535 -6.603 1.00 65.88 96 ALA A CA 1
ATOM 698 C C . ALA A 1 96 ? 30.370 -24.252 -7.828 1.00 65.88 96 ALA A C 1
ATOM 700 O O . ALA A 1 96 ? 31.554 -24.607 -7.848 1.00 65.88 96 ALA A O 1
ATOM 701 N N . ALA A 1 97 ? 29.521 -24.499 -8.829 1.00 69.56 97 ALA A N 1
ATOM 702 C CA . ALA A 1 97 ? 29.968 -25.084 -10.081 1.00 69.56 97 ALA A CA 1
ATOM 703 C C . ALA A 1 97 ? 31.143 -24.245 -10.617 1.00 69.56 97 ALA A C 1
ATOM 705 O O . ALA A 1 97 ? 31.083 -23.011 -10.555 1.00 69.56 97 ALA A O 1
ATOM 706 N N . PRO A 1 98 ? 32.224 -24.876 -11.111 1.00 66.44 98 PRO A N 1
ATOM 707 C CA . PRO A 1 98 ? 33.369 -24.138 -11.615 1.00 66.44 98 PRO A CA 1
ATOM 708 C C . PRO A 1 98 ? 32.897 -23.171 -12.700 1.00 66.44 98 PRO A C 1
ATOM 710 O O . PRO A 1 98 ? 32.204 -23.567 -13.641 1.00 66.44 98 PRO A O 1
ATOM 713 N N . ALA A 1 99 ? 33.254 -21.894 -12.539 1.00 60.47 99 ALA A N 1
ATOM 714 C CA . ALA A 1 99 ? 32.881 -20.843 -13.472 1.00 60.47 99 ALA A CA 1
ATOM 715 C C . ALA A 1 99 ? 33.234 -21.275 -14.909 1.00 60.47 99 ALA A C 1
ATOM 717 O O . ALA A 1 99 ? 34.350 -21.759 -15.137 1.00 60.47 99 ALA A O 1
ATOM 718 N N . PRO A 1 100 ? 32.323 -21.119 -15.889 1.00 60.59 100 PRO A N 1
ATOM 719 C CA . PRO A 1 100 ? 32.606 -21.509 -17.260 1.00 60.59 100 PRO A CA 1
ATOM 720 C C . PRO A 1 100 ? 33.832 -20.736 -17.750 1.00 60.59 100 PRO A C 1
ATOM 722 O O . PRO A 1 100 ? 33.832 -19.504 -17.807 1.00 60.59 100 PRO A O 1
ATOM 725 N N . SER A 1 101 ? 34.903 -21.462 -18.087 1.00 66.50 101 SER A N 1
ATOM 726 C CA . SER A 1 101 ? 36.118 -20.864 -18.631 1.00 66.50 101 SER A CA 1
ATOM 727 C C . SER A 1 101 ? 35.745 -20.064 -19.879 1.00 66.50 101 SER A C 1
ATOM 729 O O . SER A 1 101 ? 35.255 -20.641 -20.854 1.00 66.50 101 SER A O 1
ATOM 731 N N . ARG A 1 102 ? 35.970 -18.746 -19.865 1.00 57.09 102 ARG A N 1
ATOM 732 C CA . ARG A 1 102 ? 35.813 -17.881 -21.040 1.00 57.09 102 ARG A CA 1
ATOM 733 C C . ARG A 1 102 ? 36.848 -18.269 -22.104 1.00 57.09 102 ARG A C 1
ATOM 735 O O . ARG A 1 102 ? 37.879 -17.624 -22.240 1.00 57.09 102 ARG A O 1
ATOM 742 N N . ARG A 1 103 ? 36.571 -19.317 -22.883 1.00 56.47 103 ARG A N 1
ATOM 743 C CA . ARG A 1 103 ? 37.201 -19.556 -24.187 1.00 56.47 103 ARG A CA 1
ATOM 744 C C . ARG A 1 103 ? 36.420 -18.773 -25.236 1.00 56.47 103 ARG A C 1
ATOM 746 O O . ARG A 1 103 ? 35.639 -19.346 -25.991 1.00 56.47 103 ARG A O 1
ATOM 753 N N . TRP A 1 104 ? 36.624 -17.460 -25.271 1.00 51.81 104 TRP A N 1
ATOM 754 C CA . TRP A 1 104 ? 36.326 -16.713 -26.488 1.00 51.81 104 TRP A CA 1
ATOM 755 C C . TRP A 1 104 ? 37.492 -16.883 -27.461 1.00 51.81 104 TRP A C 1
ATOM 757 O O . TRP A 1 104 ? 38.654 -16.975 -27.068 1.00 51.81 104 TRP A O 1
ATOM 767 N N . ARG A 1 105 ? 37.104 -17.109 -28.712 1.00 53.84 105 ARG A N 1
ATOM 768 C CA . ARG A 1 105 ? 37.890 -17.640 -29.822 1.00 53.84 105 ARG A CA 1
ATOM 769 C C . ARG A 1 105 ? 38.941 -16.636 -30.319 1.00 53.84 105 ARG A C 1
ATOM 771 O O . ARG A 1 105 ? 38.833 -15.448 -30.046 1.00 53.84 105 ARG A O 1
ATOM 778 N N . ARG A 1 106 ? 39.926 -17.216 -31.017 1.00 54.00 106 ARG A N 1
ATOM 779 C CA . ARG A 1 106 ? 41.004 -16.608 -31.819 1.00 54.00 106 ARG A CA 1
ATOM 780 C C . ARG A 1 106 ? 40.610 -15.345 -32.570 1.00 54.00 106 ARG A C 1
ATOM 782 O O . ARG A 1 106 ? 39.478 -15.338 -33.098 1.00 54.00 106 ARG A O 1
#

Foldseek 3Di:
DDDDDPPVVVVVLVVLVVVLVVLVVLCVVCVPQVPDPPNPPRSNNVSVV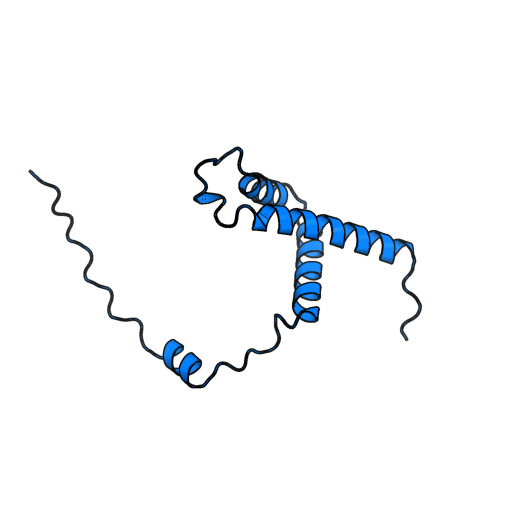VLVPDDPVSVVVSVVSVVVVCVVVVNPPPDPQDPVNVVVVVPDDDPPDPDPPPPDDD

Sequence (106 aa):
MTGPIPPHIAAATDQDRAELRQLVESARHHTDAMACEHAGTCAGGTVALALEDMPWQRVEVLLNLAIAELAVLGYGLPLHLTDAACAALEEPAPPAAPAPSRRWRR

pLDDT: mean 72.8, std 12.66, range [38.19, 93.5]

Organism: NCBI:txid145857

Secondary structure (DSSP, 8-state):
--PPPPHHHHHHHHHHHHHHHHHHHHHHTTTTTTT-TTTTTSHHHHHHHHHHSS-HHHHHHHHHHHHHHHHHTTBTB-----HHHHHHHHSPPPPPPPPPP-----